Protein AF-A0A3C0NYE8-F1 (afdb_monomer_lite)

Foldseek 3Di:
DLVVPPQQALVSLLVVVVVVCVVDLPAAEDEEEQNCVNSVPDPDLVRVVVSVVSVVVVCVVRVHDYHYHHPDALVSHDPVVNVVPPDDD

pLDDT: mean 80.45, std 8.99, range [56.88, 91.69]

Ra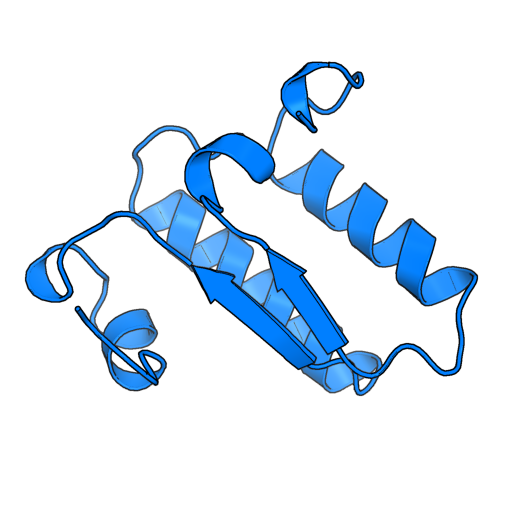dius of gyration: 12.83 Å; chains: 1; bounding box: 32×31×28 Å

Structure (mmCIF, N/CA/C/O backbone):
data_AF-A0A3C0NYE8-F1
#
_entry.id   AF-A0A3C0NYE8-F1
#
loop_
_atom_site.group_PDB
_atom_site.id
_atom_site.type_symbol
_atom_site.label_atom_id
_atom_site.label_alt_id
_atom_site.label_comp_id
_atom_site.label_asym_id
_atom_site.label_entity_id
_atom_site.label_seq_id
_atom_site.pdbx_PDB_ins_code
_atom_site.Cartn_x
_atom_site.Cartn_y
_atom_site.Cartn_z
_atom_site.occupancy
_atom_site.B_iso_or_equiv
_atom_site.auth_seq_id
_atom_site.auth_comp_id
_atom_site.auth_asym_id
_atom_site.auth_atom_id
_atom_site.pdbx_PDB_model_num
ATOM 1 N N . ASN A 1 1 ? -3.610 0.581 -16.752 1.00 56.88 1 ASN A N 1
ATOM 2 C CA . ASN A 1 1 ? -2.491 0.231 -15.853 1.00 56.88 1 ASN A CA 1
ATOM 3 C C . ASN A 1 1 ? -2.162 1.484 -15.054 1.00 56.88 1 ASN A C 1
ATOM 5 O O . ASN A 1 1 ? -2.235 2.549 -15.656 1.00 56.88 1 ASN A O 1
ATOM 9 N N . LEU A 1 2 ? -1.888 1.418 -13.746 1.00 61.81 2 LEU A N 1
ATOM 10 C CA . LEU A 1 2 ? -1.669 2.640 -12.941 1.00 61.81 2 LEU A CA 1
ATOM 11 C C . LEU A 1 2 ? -0.448 3.452 -13.418 1.00 61.81 2 LEU A C 1
ATOM 13 O O . LEU A 1 2 ? -0.439 4.669 -13.307 1.00 61.81 2 LEU A O 1
ATOM 17 N N . THR A 1 3 ? 0.473 2.802 -14.131 1.00 62.84 3 THR A N 1
ATOM 18 C CA . THR A 1 3 ? 1.576 3.422 -14.886 1.00 62.84 3 THR A CA 1
ATOM 19 C C . THR A 1 3 ? 1.149 4.330 -16.049 1.00 62.84 3 THR A C 1
ATOM 21 O O . THR A 1 3 ? 1.965 5.077 -16.578 1.00 62.84 3 THR A O 1
ATOM 24 N N . SER A 1 4 ? -0.113 4.270 -16.488 1.00 73.62 4 SER A N 1
ATOM 25 C CA . SER A 1 4 ? -0.685 5.209 -17.468 1.00 73.62 4 SER A CA 1
ATOM 26 C C . SER A 1 4 ? -1.111 6.535 -16.829 1.00 73.62 4 SER A C 1
ATOM 28 O O . SER A 1 4 ? -1.419 7.488 -17.543 1.00 73.62 4 SER A O 1
ATOM 30 N N . TYR A 1 5 ? -1.145 6.587 -15.499 1.00 78.38 5 TYR A N 1
ATOM 31 C CA . TYR A 1 5 ? -1.395 7.781 -14.706 1.00 78.38 5 TYR A CA 1
ATOM 32 C C . TYR A 1 5 ? -0.052 8.335 -14.213 1.00 78.38 5 TYR A C 1
ATOM 34 O O . TYR A 1 5 ? 0.940 7.605 -14.202 1.00 78.38 5 TYR A O 1
ATOM 42 N N . PRO A 1 6 ? 0.026 9.618 -13.820 1.00 80.62 6 PRO A N 1
ATOM 43 C CA . PRO A 1 6 ? 1.273 10.241 -13.381 1.00 80.62 6 PRO A CA 1
ATOM 44 C C . PRO A 1 6 ? 1.667 9.808 -11.955 1.00 80.62 6 PRO A C 1
ATOM 46 O O . PRO A 1 6 ? 1.967 10.665 -11.135 1.00 80.62 6 PRO A O 1
ATOM 49 N N . ILE A 1 7 ? 1.641 8.501 -11.674 1.00 82.06 7 ILE A N 1
ATOM 50 C CA . ILE A 1 7 ? 2.111 7.875 -10.435 1.00 82.06 7 ILE A CA 1
ATOM 51 C C . ILE A 1 7 ? 3.486 7.278 -10.726 1.00 82.06 7 ILE A C 1
ATOM 53 O O . ILE A 1 7 ? 3.623 6.369 -11.548 1.00 82.06 7 ILE A O 1
ATOM 57 N N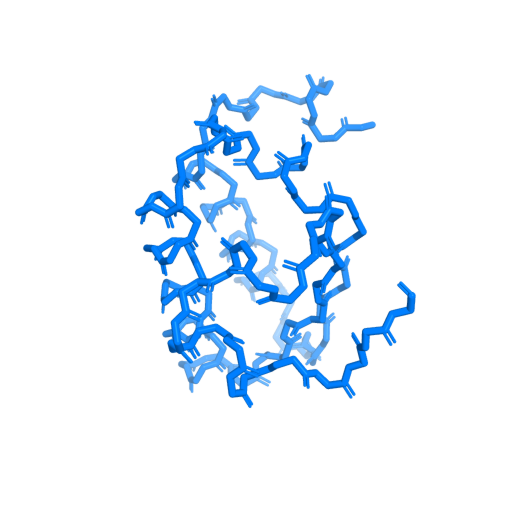 . LYS A 1 8 ? 4.513 7.837 -10.095 1.00 79.38 8 LYS A N 1
ATOM 58 C CA . LYS A 1 8 ? 5.924 7.605 -10.425 1.00 79.38 8 LYS A CA 1
ATOM 59 C C . LYS A 1 8 ? 6.664 6.770 -9.393 1.00 79.38 8 LYS A C 1
ATOM 61 O O . LYS A 1 8 ? 7.741 6.273 -9.697 1.00 79.38 8 LYS A O 1
ATOM 66 N N . ASN A 1 9 ? 6.132 6.682 -8.181 1.00 81.69 9 ASN A N 1
ATOM 67 C CA . ASN A 1 9 ? 6.760 6.005 -7.057 1.00 81.69 9 ASN A CA 1
ATOM 68 C C . ASN A 1 9 ? 5.698 5.480 -6.088 1.00 81.69 9 ASN A C 1
ATOM 70 O O . ASN A 1 9 ? 4.512 5.819 -6.174 1.00 81.69 9 ASN A O 1
ATOM 74 N N . SER A 1 10 ? 6.165 4.668 -5.152 1.00 83.00 10 SER A N 1
ATOM 75 C CA . SER A 1 10 ? 5.377 4.067 -4.086 1.00 83.00 10 SER A CA 1
ATOM 76 C C . SER A 1 10 ? 4.649 5.100 -3.218 1.00 83.00 10 SER A C 1
ATOM 78 O O . SER A 1 10 ? 3.458 4.938 -2.958 1.00 83.00 10 SER A O 1
ATOM 80 N N . SER A 1 11 ? 5.288 6.214 -2.849 1.00 85.38 11 SER A N 1
ATOM 81 C CA . SER A 1 11 ? 4.649 7.274 -2.050 1.00 85.38 11 SER A CA 1
ATOM 82 C C . SER A 1 11 ? 3.464 7.938 -2.765 1.00 85.38 11 SER A C 1
ATOM 84 O O . SER A 1 11 ? 2.436 8.215 -2.148 1.00 85.38 11 SER A O 1
ATOM 86 N N . GLU A 1 12 ? 3.566 8.176 -4.075 1.00 88.00 12 GLU A N 1
ATOM 87 C CA . GLU A 1 12 ? 2.459 8.699 -4.886 1.00 88.00 12 GLU A CA 1
ATOM 88 C C . GLU A 1 12 ? 1.307 7.690 -4.985 1.00 88.00 12 GLU A C 1
ATOM 90 O O . GLU A 1 12 ? 0.139 8.086 -4.950 1.00 88.00 12 GLU A O 1
ATOM 95 N N . PHE A 1 13 ? 1.614 6.390 -5.051 1.00 86.88 13 PHE A N 1
ATOM 96 C CA . PHE A 1 13 ? 0.600 5.337 -4.991 1.00 86.88 13 PHE A CA 1
ATOM 97 C C . PHE A 1 13 ? -0.123 5.325 -3.636 1.00 86.88 13 PHE A C 1
ATOM 99 O O . PHE A 1 13 ? -1.353 5.287 -3.602 1.00 86.88 13 PHE A O 1
ATOM 106 N N . ILE A 1 14 ? 0.612 5.430 -2.525 1.00 88.62 14 ILE A N 1
ATOM 107 C CA . ILE A 1 14 ? 0.021 5.547 -1.184 1.00 88.62 14 ILE A CA 1
ATOM 108 C C . ILE A 1 14 ? -0.873 6.786 -1.091 1.00 88.62 14 ILE A C 1
ATOM 110 O O . ILE A 1 14 ? -2.018 6.693 -0.649 1.00 88.62 14 ILE A O 1
ATOM 114 N N . GLY A 1 15 ? -0.401 7.936 -1.578 1.00 89.44 15 GLY A N 1
ATOM 115 C CA . GLY A 1 15 ? -1.198 9.162 -1.636 1.00 89.44 15 GLY A CA 1
ATOM 116 C C . GLY A 1 15 ? -2.485 8.994 -2.449 1.00 89.44 15 GLY A C 1
ATOM 117 O O . GLY A 1 15 ? -3.545 9.464 -2.032 1.00 89.44 15 GLY A O 1
ATOM 118 N N . PHE A 1 16 ? -2.422 8.276 -3.572 1.00 88.75 16 PHE A N 1
ATOM 119 C CA . PHE A 1 16 ? -3.591 7.942 -4.384 1.00 88.75 16 PHE A CA 1
ATOM 120 C C . PHE A 1 16 ? -4.599 7.068 -3.620 1.00 88.75 16 PHE A C 1
ATOM 122 O O . PHE A 1 16 ? -5.790 7.385 -3.608 1.00 88.75 16 PHE A O 1
ATOM 129 N N . VAL A 1 17 ? -4.131 6.024 -2.930 1.00 88.44 17 VAL A N 1
ATOM 130 C CA . VAL A 1 17 ? -4.970 5.158 -2.083 1.00 88.44 17 VAL A CA 1
ATOM 131 C C . VAL A 1 17 ? -5.628 5.953 -0.952 1.00 88.44 17 VAL A C 1
ATOM 133 O O . VAL A 1 17 ? -6.841 5.858 -0.766 1.00 88.44 17 VAL A O 1
ATOM 136 N N . CYS A 1 18 ? -4.866 6.791 -0.245 1.00 90.19 18 CYS A N 1
ATOM 137 C CA . CYS A 1 18 ? -5.398 7.689 0.783 1.00 90.19 18 CYS A CA 1
ATOM 138 C C . CYS A 1 18 ? -6.462 8.638 0.216 1.00 90.19 18 CYS A C 1
ATOM 140 O O . CYS A 1 18 ? -7.477 8.886 0.864 1.00 90.19 18 CYS A O 1
ATOM 142 N N . GLY A 1 19 ? -6.262 9.140 -1.006 1.00 90.56 19 GLY A N 1
ATOM 143 C CA . GLY A 1 19 ? -7.249 9.951 -1.714 1.00 90.56 19 GLY A CA 1
ATOM 144 C C . GLY A 1 19 ? -8.572 9.212 -1.925 1.00 90.56 19 GLY A C 1
ATOM 145 O O . GLY A 1 19 ? -9.625 9.778 -1.634 1.00 90.56 19 GLY A O 1
ATOM 146 N N . ILE A 1 20 ? -8.525 7.945 -2.353 1.00 89.38 20 ILE A N 1
ATOM 147 C CA . ILE A 1 20 ? -9.720 7.099 -2.512 1.00 89.38 20 ILE A CA 1
ATOM 148 C C . ILE A 1 20 ? -10.429 6.912 -1.165 1.00 89.38 20 ILE A C 1
ATOM 150 O O . ILE A 1 20 ? -11.612 7.228 -1.056 1.00 89.38 20 ILE A O 1
ATOM 154 N N . ILE A 1 21 ? -9.699 6.481 -0.130 1.00 89.38 21 ILE A N 1
ATOM 155 C CA . ILE A 1 21 ? -10.250 6.249 1.220 1.00 89.38 21 ILE A CA 1
ATOM 156 C C . ILE A 1 21 ? -10.866 7.531 1.800 1.00 89.38 21 ILE A C 1
ATOM 158 O O . ILE A 1 21 ? -11.888 7.490 2.474 1.00 89.38 21 ILE A O 1
ATOM 162 N N . SER A 1 22 ? -10.277 8.697 1.519 1.00 90.25 22 SER A N 1
ATOM 163 C CA . SER A 1 22 ? -10.791 9.978 2.022 1.00 90.25 22 SER A CA 1
ATOM 164 C C . SER A 1 22 ? -12.149 10.376 1.440 1.00 90.25 22 SER A C 1
ATOM 166 O O . SER A 1 22 ? -12.847 11.190 2.041 1.00 90.25 22 SER A O 1
ATOM 168 N N . GLN A 1 23 ? -12.493 9.862 0.256 1.00 89.44 23 GLN A N 1
ATOM 169 C CA . GLN A 1 23 ? -13.766 10.139 -0.410 1.00 89.44 23 GLN A CA 1
ATOM 170 C C . GLN A 1 23 ? -14.803 9.056 -0.127 1.00 89.44 23 GLN A C 1
ATOM 172 O O . GLN A 1 23 ? -15.998 9.349 -0.133 1.00 89.44 23 GLN A O 1
ATOM 177 N N . ASP A 1 24 ? -14.350 7.828 0.116 1.00 84.69 24 ASP A N 1
ATOM 178 C CA . ASP A 1 24 ? -15.206 6.672 0.318 1.00 84.69 24 ASP A CA 1
ATOM 179 C C . ASP A 1 24 ? -15.099 6.139 1.754 1.00 84.69 24 ASP A C 1
ATOM 181 O O . ASP A 1 24 ? -14.213 5.360 2.108 1.00 84.69 24 ASP A O 1
ATOM 185 N N . HIS A 1 25 ? -16.030 6.595 2.593 1.00 78.06 25 HIS A N 1
ATOM 186 C CA . HIS A 1 25 ? -16.079 6.262 4.015 1.00 78.06 25 HIS A CA 1
ATOM 187 C C . HIS A 1 25 ? -16.555 4.834 4.311 1.00 78.06 25 HIS A C 1
ATOM 189 O O . HIS A 1 25 ? -16.452 4.415 5.466 1.00 78.06 25 HIS A O 1
ATOM 195 N N . ASP A 1 26 ? -17.090 4.101 3.328 1.00 84.31 26 ASP A N 1
ATOM 196 C CA . ASP A 1 26 ? -17.506 2.703 3.502 1.00 84.31 26 ASP A CA 1
ATOM 197 C C . ASP A 1 26 ? -16.579 1.698 2.800 1.00 84.31 26 ASP A C 1
ATOM 199 O O . ASP A 1 26 ? -16.861 0.496 2.774 1.00 84.31 26 ASP A O 1
ATOM 203 N N . LEU A 1 27 ? -15.415 2.160 2.328 1.00 87.81 27 LEU A N 1
ATOM 204 C CA . LEU A 1 27 ? -14.424 1.327 1.664 1.00 87.81 27 LEU A CA 1
ATOM 205 C C . LEU A 1 27 ? -13.806 0.284 2.612 1.00 87.81 27 LEU A C 1
ATOM 207 O O . LEU A 1 27 ? -12.897 0.561 3.400 1.00 87.81 27 LEU A O 1
ATOM 211 N N . GLN A 1 28 ? -14.262 -0.961 2.478 1.00 87.94 28 GLN A N 1
ATOM 212 C CA . GLN A 1 28 ? -13.810 -2.084 3.309 1.00 87.94 28 GLN A CA 1
ATOM 213 C C . GLN A 1 28 ? -12.643 -2.873 2.721 1.00 87.94 28 GLN A C 1
ATOM 215 O O . GLN A 1 28 ? -11.867 -3.448 3.482 1.00 87.94 28 GLN A O 1
ATOM 220 N N . TYR A 1 29 ? -12.529 -2.948 1.392 1.00 89.31 29 TYR A N 1
ATOM 221 C CA . TYR A 1 29 ? -11.530 -3.780 0.720 1.00 89.31 29 TYR A CA 1
ATOM 222 C C . TYR A 1 29 ? -10.923 -3.080 -0.491 1.00 89.31 29 TYR A C 1
ATOM 224 O O . TYR A 1 29 ? -11.635 -2.545 -1.339 1.00 89.31 29 TYR A O 1
ATOM 232 N N . VAL A 1 30 ? -9.601 -3.170 -0.608 1.00 88.44 30 VAL A N 1
ATOM 233 C CA . VAL A 1 30 ? -8.832 -2.749 -1.779 1.00 88.44 30 VAL A CA 1
ATOM 234 C C . VAL A 1 30 ? -8.077 -3.958 -2.317 1.00 88.44 30 VAL A C 1
ATOM 236 O O . VAL A 1 30 ? -7.259 -4.551 -1.616 1.00 88.44 30 VAL A O 1
ATOM 239 N N . TYR A 1 31 ? -8.344 -4.316 -3.572 1.00 88.06 31 TYR A N 1
ATOM 240 C CA . TYR A 1 31 ? -7.681 -5.422 -4.259 1.00 88.06 31 TYR A CA 1
ATOM 241 C C . TYR A 1 31 ? -6.649 -4.880 -5.245 1.00 88.06 31 TYR A C 1
ATOM 243 O O . TYR A 1 31 ? -6.995 -4.122 -6.154 1.00 88.06 31 TYR A O 1
ATOM 251 N N . ALA A 1 32 ? -5.392 -5.286 -5.085 1.00 84.50 32 ALA A N 1
ATOM 252 C CA . ALA A 1 32 ? -4.302 -4.898 -5.971 1.00 84.50 32 ALA A CA 1
ATOM 253 C C . ALA A 1 32 ? -3.632 -6.141 -6.565 1.00 84.50 32 ALA A C 1
ATOM 255 O O . ALA A 1 32 ? -2.889 -6.853 -5.889 1.00 84.50 32 ALA A O 1
ATOM 256 N N . ASP A 1 33 ? -3.892 -6.396 -7.848 1.00 83.25 33 ASP A N 1
ATOM 257 C CA . ASP A 1 33 ? -3.208 -7.452 -8.591 1.00 83.25 33 ASP A CA 1
ATOM 258 C C . ASP A 1 33 ? -1.866 -6.961 -9.148 1.00 83.25 33 ASP A C 1
ATOM 260 O O . ASP A 1 33 ? -1.729 -5.800 -9.530 1.00 83.25 33 ASP A O 1
ATOM 264 N N . ASN A 1 34 ? -0.877 -7.849 -9.231 1.00 75.69 34 ASN A N 1
ATOM 265 C CA . ASN A 1 34 ? 0.451 -7.545 -9.762 1.00 75.69 34 ASN A CA 1
ATOM 266 C C . ASN A 1 34 ? 1.078 -6.296 -9.116 1.00 75.69 34 ASN A C 1
ATOM 268 O O . ASN A 1 34 ? 1.555 -5.379 -9.795 1.00 75.69 34 ASN A O 1
ATOM 272 N N . PHE A 1 35 ? 1.043 -6.260 -7.784 1.00 79.62 35 PHE A N 1
ATOM 273 C CA . PHE A 1 35 ? 1.274 -5.073 -6.965 1.00 79.62 35 PHE A CA 1
ATOM 274 C C . PHE A 1 35 ? 2.562 -4.328 -7.285 1.00 79.62 35 PHE A C 1
ATOM 276 O O . PHE A 1 35 ? 2.547 -3.107 -7.380 1.00 79.62 35 PHE A O 1
ATOM 283 N N . ARG A 1 36 ? 3.653 -5.050 -7.556 1.00 72.62 36 ARG A N 1
ATOM 284 C CA . ARG A 1 36 ? 4.932 -4.450 -7.967 1.00 72.62 36 ARG A CA 1
ATOM 285 C C . ARG A 1 36 ? 4.787 -3.497 -9.154 1.00 72.62 36 ARG A C 1
ATOM 287 O O . ARG A 1 36 ? 5.339 -2.403 -9.133 1.00 72.62 36 ARG A O 1
ATOM 294 N N . LYS A 1 37 ? 4.001 -3.873 -10.170 1.00 72.06 37 LYS A N 1
ATOM 295 C CA . LYS A 1 37 ? 3.770 -3.024 -11.352 1.00 72.06 37 LYS A CA 1
ATOM 296 C C . LYS A 1 37 ? 2.868 -1.832 -11.053 1.00 72.06 37 LYS A C 1
ATOM 298 O O . LYS A 1 37 ? 2.952 -0.824 -11.747 1.00 72.06 37 LYS A O 1
ATOM 303 N N . ILE A 1 38 ? 1.983 -1.970 -10.071 1.00 68.56 38 ILE A N 1
ATOM 304 C CA . ILE A 1 38 ? 1.006 -0.950 -9.701 1.00 68.56 38 ILE A CA 1
ATOM 305 C C . ILE A 1 38 ? 1.623 0.107 -8.782 1.00 68.56 38 ILE A C 1
ATOM 307 O O . ILE A 1 38 ? 1.442 1.297 -9.022 1.00 68.56 38 ILE A O 1
ATOM 311 N N . ALA A 1 39 ? 2.360 -0.328 -7.765 1.00 67.00 39 ALA A N 1
ATOM 312 C CA . ALA A 1 39 ? 2.973 0.531 -6.762 1.00 67.00 39 ALA A CA 1
ATOM 313 C C . ALA A 1 39 ? 4.318 1.129 -7.218 1.00 67.00 39 ALA A C 1
ATOM 315 O O . ALA A 1 39 ? 4.979 1.797 -6.433 1.00 67.00 39 ALA A O 1
ATOM 316 N N . ALA A 1 40 ? 4.722 0.890 -8.475 1.00 67.88 40 ALA A N 1
ATOM 317 C CA . ALA A 1 40 ? 5.988 1.351 -9.049 1.00 67.88 40 ALA A CA 1
ATOM 318 C C . ALA A 1 40 ? 7.222 0.987 -8.193 1.00 67.88 40 ALA A C 1
ATOM 320 O O . ALA A 1 40 ? 8.206 1.721 -8.192 1.00 67.88 40 ALA A O 1
ATOM 321 N N . ILE A 1 41 ? 7.157 -0.147 -7.484 1.00 67.19 41 ILE A N 1
ATOM 322 C CA . ILE A 1 41 ? 8.222 -0.631 -6.594 1.00 67.19 41 ILE A CA 1
ATOM 323 C C . ILE A 1 41 ? 9.341 -1.218 -7.450 1.00 67.19 41 ILE A C 1
ATOM 325 O O . ILE A 1 41 ? 9.098 -2.103 -8.284 1.00 67.19 41 ILE A O 1
ATOM 329 N N . VAL A 1 42 ? 10.564 -0.741 -7.241 1.00 58.44 42 VAL A N 1
ATOM 330 C CA . VAL A 1 42 ? 11.718 -1.078 -8.080 1.00 58.44 42 VAL A CA 1
ATOM 331 C C . VAL A 1 42 ? 12.502 -2.219 -7.442 1.00 58.44 42 VAL A C 1
ATOM 333 O O . VAL A 1 42 ? 13.489 -1.959 -6.782 1.00 58.44 42 VAL A O 1
ATOM 336 N N . GLU A 1 43 ? 12.056 -3.468 -7.638 1.00 63.12 43 GLU A N 1
ATOM 337 C CA . GLU A 1 43 ? 12.722 -4.757 -7.302 1.00 63.12 43 GLU A CA 1
ATOM 338 C C . GLU A 1 43 ? 13.336 -4.948 -5.892 1.00 63.12 43 GLU A C 1
ATOM 340 O O . GLU A 1 43 ? 13.690 -6.074 -5.547 1.00 63.12 43 GLU A O 1
ATOM 345 N N . ASP A 1 44 ? 13.380 -3.922 -5.050 1.00 68.56 44 ASP A N 1
ATOM 346 C CA . ASP A 1 44 ? 13.994 -3.916 -3.733 1.00 68.56 44 ASP A CA 1
ATOM 347 C C . ASP A 1 44 ? 13.014 -4.474 -2.695 1.00 68.56 44 ASP A C 1
ATOM 349 O O . ASP A 1 44 ? 11.853 -4.057 -2.600 1.00 68.56 44 ASP A O 1
ATOM 353 N N . ALA A 1 45 ? 13.482 -5.459 -1.933 1.00 70.75 45 ALA A N 1
ATOM 354 C CA . ALA A 1 45 ? 12.713 -6.061 -0.855 1.00 70.75 45 ALA A CA 1
ATOM 355 C C . ALA A 1 45 ? 12.472 -5.062 0.288 1.00 70.75 45 ALA A C 1
ATOM 357 O O . ALA A 1 45 ? 11.406 -5.100 0.900 1.00 70.75 45 ALA A O 1
ATOM 358 N N . GLU A 1 46 ? 13.408 -4.137 0.534 1.00 77.19 46 GLU A N 1
ATOM 359 C CA . GLU A 1 46 ? 13.267 -3.124 1.586 1.00 77.19 46 GLU A CA 1
ATOM 360 C C . GLU A 1 46 ? 12.168 -2.107 1.247 1.00 77.19 46 GLU A C 1
ATOM 362 O O . GLU A 1 46 ? 11.368 -1.739 2.111 1.00 77.19 46 GLU A O 1
ATOM 367 N N . GLU A 1 47 ? 12.073 -1.688 -0.021 1.00 77.94 47 GLU A N 1
ATOM 368 C CA . GLU A 1 47 ? 11.007 -0.783 -0.465 1.00 77.94 47 GLU A CA 1
ATOM 369 C C . GLU A 1 47 ? 9.637 -1.465 -0.352 1.00 77.94 47 GLU A C 1
ATOM 371 O O . GLU A 1 47 ? 8.682 -0.868 0.147 1.00 77.94 47 GLU A O 1
ATOM 376 N N . LEU A 1 48 ? 9.540 -2.736 -0.754 1.00 80.94 48 LEU A N 1
ATOM 377 C CA . LEU A 1 48 ? 8.307 -3.508 -0.621 1.00 80.94 48 LEU A CA 1
ATOM 378 C C . LEU A 1 48 ? 7.852 -3.609 0.841 1.00 80.94 48 LEU A C 1
ATOM 380 O O . LEU A 1 48 ? 6.681 -3.352 1.124 1.00 80.94 48 LEU A O 1
ATOM 384 N N . ASP A 1 49 ? 8.762 -3.940 1.758 1.00 83.62 49 ASP A N 1
ATOM 385 C CA . ASP A 1 49 ? 8.473 -4.015 3.193 1.00 83.62 49 ASP A CA 1
ATOM 386 C C . ASP A 1 49 ? 7.944 -2.677 3.729 1.00 83.62 49 ASP A C 1
ATOM 388 O O . ASP A 1 49 ? 6.928 -2.646 4.430 1.00 83.62 49 ASP A O 1
ATOM 392 N N . SER A 1 50 ? 8.587 -1.565 3.353 1.00 85.25 50 SER A N 1
ATOM 393 C CA . SER A 1 50 ? 8.168 -0.219 3.764 1.00 85.25 50 SER A CA 1
ATOM 394 C C . SER A 1 50 ? 6.760 0.118 3.272 1.00 85.25 50 SER A C 1
ATOM 396 O O . SER A 1 50 ? 5.930 0.607 4.040 1.00 85.25 50 SER A O 1
ATOM 398 N N . VAL A 1 51 ? 6.459 -0.173 2.004 1.00 86.62 51 VAL A N 1
ATOM 399 C CA . VAL A 1 51 ? 5.146 0.119 1.410 1.00 86.62 51 VAL A CA 1
ATOM 400 C C . VAL A 1 51 ? 4.047 -0.717 2.054 1.00 86.62 51 VAL A C 1
ATOM 402 O O . VAL A 1 51 ? 2.965 -0.199 2.337 1.00 86.62 51 VAL A O 1
ATOM 405 N N . ILE A 1 52 ? 4.303 -2.002 2.308 1.00 86.81 52 ILE A N 1
ATOM 406 C CA . ILE A 1 52 ? 3.329 -2.855 2.993 1.00 86.81 52 ILE 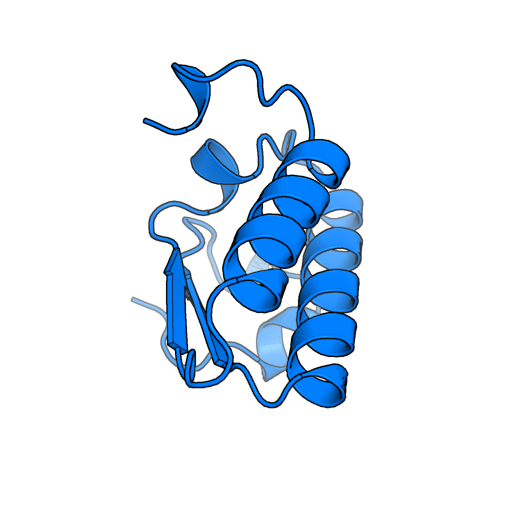A CA 1
ATOM 407 C C . ILE A 1 52 ? 3.098 -2.354 4.422 1.00 86.81 52 ILE A C 1
ATOM 409 O O . ILE A 1 52 ? 1.945 -2.253 4.832 1.00 86.81 52 ILE A O 1
ATOM 413 N N . ALA A 1 53 ? 4.146 -1.969 5.154 1.00 89.00 53 ALA A N 1
ATOM 414 C CA . ALA A 1 53 ? 4.003 -1.410 6.500 1.00 89.00 53 ALA A CA 1
ATOM 415 C C . ALA A 1 53 ? 3.162 -0.117 6.517 1.00 89.00 53 ALA A C 1
ATOM 417 O O . ALA A 1 53 ? 2.325 0.072 7.405 1.00 89.00 53 ALA A O 1
ATOM 418 N N . GLU A 1 54 ? 3.325 0.758 5.521 1.00 89.94 54 GLU A N 1
ATOM 419 C CA . GLU A 1 54 ? 2.473 1.943 5.366 1.00 89.94 54 GLU A CA 1
ATOM 420 C C . GLU A 1 54 ? 1.012 1.572 5.077 1.00 89.94 54 GLU A C 1
ATOM 422 O O . GLU A 1 54 ? 0.104 2.109 5.718 1.00 89.94 54 GLU A O 1
ATOM 427 N N . LEU A 1 55 ? 0.770 0.618 4.172 1.00 89.06 55 LEU A N 1
ATOM 428 C CA . LEU A 1 55 ? -0.580 0.120 3.888 1.00 89.06 55 LEU A CA 1
ATOM 429 C C . LEU A 1 55 ? -1.232 -0.519 5.117 1.00 89.06 55 LEU A C 1
ATOM 431 O O . LEU A 1 55 ? -2.429 -0.339 5.321 1.00 89.06 55 LEU A O 1
ATOM 435 N N . GLU A 1 56 ? -0.472 -1.207 5.969 1.00 90.25 56 GLU A N 1
ATOM 436 C CA . GLU A 1 56 ? -0.977 -1.728 7.244 1.00 90.25 56 GLU A CA 1
ATOM 437 C C . GLU A 1 56 ? -1.355 -0.613 8.218 1.00 90.25 56 GLU A C 1
ATOM 439 O O . GLU A 1 56 ? -2.394 -0.682 8.876 1.00 90.25 56 GLU A O 1
ATOM 444 N N . SER A 1 57 ? -0.543 0.440 8.306 1.00 91.69 57 SER A N 1
ATOM 445 C CA . SER A 1 57 ? -0.864 1.610 9.129 1.00 91.69 57 SER A CA 1
ATOM 446 C C . SER A 1 57 ? -2.173 2.265 8.674 1.00 91.69 57 SER A C 1
ATOM 448 O O . SER A 1 57 ? -3.061 2.537 9.489 1.00 91.69 57 SER A O 1
ATOM 450 N N . ILE A 1 58 ? -2.342 2.436 7.360 1.00 90.38 58 ILE A N 1
ATOM 451 C CA . ILE A 1 58 ? -3.574 2.948 6.742 1.00 90.38 58 ILE A CA 1
ATOM 452 C C . ILE A 1 58 ? -4.742 1.995 7.020 1.00 90.38 58 ILE A C 1
ATOM 454 O O . ILE A 1 58 ? -5.803 2.435 7.460 1.00 90.38 58 ILE A O 1
ATOM 458 N N . SER A 1 59 ? -4.533 0.692 6.835 1.00 90.50 59 SER A N 1
ATOM 459 C CA . SER A 1 59 ? -5.533 -0.350 7.078 1.00 90.50 59 SER A CA 1
ATOM 460 C C . SER A 1 59 ? -6.098 -0.276 8.494 1.00 90.50 59 SER A C 1
ATOM 462 O O . SER A 1 59 ? -7.312 -0.188 8.680 1.00 90.50 59 SER A O 1
ATOM 464 N N . ASN A 1 60 ? -5.214 -0.212 9.490 1.00 90.50 60 ASN A N 1
ATOM 465 C CA . ASN A 1 60 ? -5.590 -0.128 10.898 1.00 90.50 60 ASN A CA 1
ATOM 466 C C . ASN A 1 60 ? -6.255 1.207 11.251 1.00 90.50 60 ASN A C 1
ATOM 468 O O . ASN A 1 60 ? -7.158 1.243 12.085 1.00 90.50 60 ASN A O 1
ATOM 472 N N . THR A 1 61 ? -5.816 2.303 10.629 1.00 90.81 61 THR A N 1
ATOM 473 C CA . THR A 1 61 ? -6.338 3.647 10.915 1.00 90.81 61 THR A CA 1
ATOM 474 C C . THR A 1 61 ? -7.750 3.838 10.367 1.00 90.81 61 THR A C 1
ATOM 476 O O . THR A 1 61 ? -8.592 4.435 11.036 1.00 90.81 61 THR A O 1
ATOM 479 N N . PHE A 1 62 ? -8.013 3.333 9.160 1.00 88.81 62 PHE A N 1
ATOM 480 C CA . PHE A 1 62 ? -9.264 3.586 8.440 1.00 88.81 62 PHE A CA 1
ATOM 481 C C . PHE A 1 62 ? -10.210 2.379 8.392 1.00 88.81 62 PHE A C 1
ATOM 483 O O . PHE A 1 62 ? -11.336 2.511 7.925 1.00 88.81 62 PHE A O 1
ATOM 490 N N . GLY A 1 63 ? -9.797 1.214 8.903 1.00 87.88 63 GLY A N 1
ATOM 491 C CA . GLY A 1 63 ? -10.617 -0.002 8.895 1.00 87.88 63 GLY A CA 1
ATOM 492 C C . GLY A 1 63 ? -10.766 -0.640 7.510 1.00 87.88 63 GLY A C 1
ATOM 493 O O . GLY A 1 63 ? -11.693 -1.417 7.288 1.00 87.88 63 GLY A O 1
ATOM 494 N N . THR A 1 64 ? -9.870 -0.315 6.576 1.00 88.88 64 THR A N 1
ATOM 495 C CA . THR A 1 64 ? -9.858 -0.844 5.206 1.00 88.88 64 THR A CA 1
ATOM 496 C C . THR A 1 64 ? -8.899 -2.025 5.108 1.00 88.88 64 THR A C 1
ATOM 498 O O . THR A 1 64 ? -7.777 -1.951 5.591 1.00 88.88 64 THR A O 1
ATOM 501 N N . ASN A 1 65 ? -9.283 -3.110 4.445 1.00 90.62 65 ASN A N 1
ATOM 502 C CA . ASN A 1 65 ? -8.431 -4.278 4.231 1.00 90.62 65 ASN A CA 1
ATOM 503 C C . ASN A 1 65 ? -7.768 -4.227 2.851 1.00 90.62 65 ASN A C 1
ATOM 505 O O . ASN A 1 65 ? -8.443 -4.026 1.841 1.00 90.62 65 ASN A O 1
ATOM 509 N N . PHE A 1 66 ? -6.464 -4.484 2.783 1.00 89.06 66 PHE A N 1
ATOM 510 C CA . PHE A 1 66 ? -5.742 -4.599 1.515 1.00 89.06 66 PHE A CA 1
ATOM 511 C C . PHE A 1 66 ? -5.491 -6.065 1.175 1.00 89.06 66 PHE A C 1
ATOM 513 O O . PHE A 1 66 ? -4.939 -6.815 1.978 1.00 89.06 66 PHE A O 1
ATOM 520 N N . VAL A 1 67 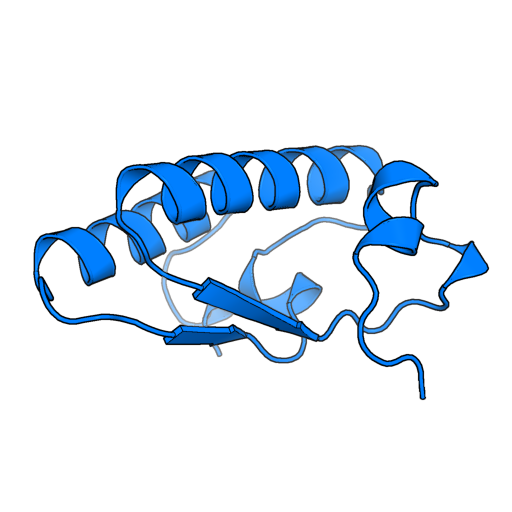? -5.873 -6.472 -0.033 1.00 88.88 67 VAL A N 1
ATOM 521 C CA . VAL A 1 67 ? -5.599 -7.805 -0.577 1.00 88.88 67 VAL A CA 1
ATOM 522 C C . VAL A 1 67 ? -4.715 -7.637 -1.799 1.00 88.88 67 VAL A C 1
ATOM 524 O O . VAL A 1 67 ? -5.117 -7.052 -2.805 1.00 88.88 67 VAL A O 1
ATOM 527 N N . ILE A 1 68 ? -3.486 -8.128 -1.692 1.00 87.19 68 ILE A N 1
ATOM 528 C CA . ILE A 1 68 ? -2.409 -7.791 -2.614 1.00 87.19 68 ILE A CA 1
ATOM 529 C C . ILE A 1 68 ? -1.813 -9.072 -3.195 1.00 87.19 68 ILE A C 1
ATOM 531 O O . ILE A 1 68 ? -1.473 -9.994 -2.458 1.00 87.19 68 ILE A O 1
ATOM 535 N N . SER A 1 69 ? -1.669 -9.112 -4.519 1.00 84.31 69 SER A N 1
ATOM 536 C CA . SER A 1 69 ? -0.958 -10.174 -5.234 1.00 84.31 69 SER A CA 1
ATOM 537 C C . SER A 1 69 ? 0.455 -9.710 -5.580 1.00 84.31 69 SER A C 1
ATOM 539 O O . SER A 1 69 ? 0.641 -8.681 -6.241 1.00 84.31 69 SER A O 1
ATOM 541 N N . ILE A 1 70 ? 1.457 -10.474 -5.146 1.00 80.12 70 ILE A N 1
ATOM 542 C CA . ILE A 1 70 ? 2.871 -10.224 -5.430 1.00 80.12 70 ILE A CA 1
ATOM 543 C C . ILE A 1 70 ? 3.391 -11.398 -6.258 1.00 80.12 70 ILE A C 1
ATOM 545 O O . ILE A 1 70 ? 3.291 -12.545 -5.842 1.00 80.12 70 ILE A O 1
ATOM 549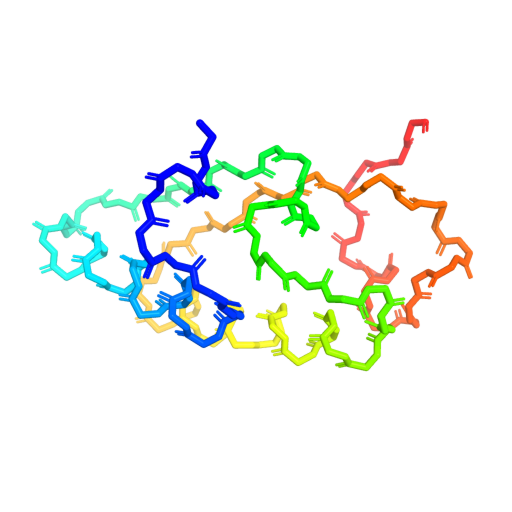 N N . GLY A 1 71 ? 3.955 -11.109 -7.433 1.00 76.00 71 GLY A N 1
ATOM 550 C CA . GLY A 1 71 ? 4.576 -12.112 -8.305 1.00 76.00 71 GLY A CA 1
ATOM 551 C C . GLY A 1 71 ? 5.988 -12.492 -7.857 1.00 76.00 71 GLY A C 1
ATOM 552 O O . GLY A 1 71 ? 6.916 -12.359 -8.649 1.00 76.00 71 GLY A O 1
ATOM 553 N N . LEU A 1 72 ? 6.147 -12.858 -6.587 1.00 73.94 72 LEU A N 1
ATOM 554 C CA . LEU A 1 72 ? 7.388 -13.341 -5.980 1.00 73.94 72 LEU A CA 1
ATOM 555 C C . LEU A 1 72 ? 7.128 -14.675 -5.295 1.00 73.94 72 LEU A C 1
ATOM 557 O O . LEU A 1 72 ? 6.047 -14.880 -4.733 1.00 73.94 72 LEU A O 1
ATOM 561 N N . ASP A 1 73 ? 8.143 -15.532 -5.262 1.00 74.19 73 ASP A N 1
ATOM 562 C CA . ASP A 1 73 ? 8.085 -16.722 -4.430 1.00 74.19 73 ASP A CA 1
ATOM 563 C C . ASP A 1 73 ? 8.127 -16.338 -2.947 1.00 74.19 73 ASP A C 1
ATOM 565 O O . ASP A 1 73 ? 8.789 -15.385 -2.529 1.00 74.19 73 ASP A O 1
ATOM 569 N N . LYS A 1 74 ? 7.465 -17.135 -2.100 1.00 70.88 74 LYS A N 1
ATOM 570 C CA . LYS A 1 74 ? 7.430 -16.900 -0.645 1.00 70.88 74 LYS A CA 1
ATOM 571 C C . LYS A 1 74 ? 8.832 -16.770 -0.029 1.00 70.88 74 LYS A C 1
ATOM 573 O O . LYS A 1 74 ? 8.999 -16.064 0.956 1.00 70.88 74 LYS A O 1
ATOM 578 N N . GLN A 1 75 ? 9.825 -17.447 -0.601 1.00 71.25 75 GLN A N 1
ATOM 579 C CA . GLN A 1 75 ? 11.214 -17.450 -0.126 1.00 71.25 75 GLN A CA 1
ATOM 580 C C . GLN A 1 75 ? 11.949 -16.131 -0.402 1.00 71.25 75 GLN A C 1
ATOM 582 O O . GLN A 1 75 ? 12.939 -15.842 0.263 1.00 71.25 75 GLN A O 1
ATOM 587 N N . GLU A 1 76 ? 11.466 -15.342 -1.362 1.00 71.94 76 GLU A N 1
ATOM 588 C CA . GLU A 1 76 ? 12.032 -14.043 -1.739 1.00 71.94 76 GLU A CA 1
ATOM 589 C C . GLU A 1 76 ? 11.445 -12.894 -0.906 1.00 71.94 76 GLU A C 1
ATOM 591 O O . GLU A 1 76 ? 11.947 -11.773 -0.946 1.00 71.94 76 GLU A O 1
ATOM 596 N N . LEU A 1 77 ? 10.383 -13.165 -0.140 1.00 75.81 77 LEU A N 1
ATOM 597 C CA . LEU A 1 77 ? 9.779 -12.211 0.782 1.00 75.81 77 LEU A CA 1
ATOM 598 C C . LEU A 1 77 ? 10.546 -12.170 2.105 1.00 75.81 77 LEU A C 1
ATOM 600 O O . LEU A 1 77 ? 11.031 -13.195 2.596 1.00 75.81 77 LEU A O 1
ATOM 604 N N . SER A 1 78 ? 10.572 -10.996 2.733 1.00 78.19 78 SER A N 1
ATOM 605 C CA . SER A 1 78 ? 11.075 -10.850 4.097 1.00 78.19 78 SER A CA 1
ATOM 606 C C . SER A 1 78 ? 10.272 -11.726 5.078 1.00 78.19 78 SER A C 1
ATOM 608 O O . SER A 1 78 ? 9.086 -11.998 4.850 1.00 78.19 78 SER A O 1
ATOM 610 N N . PRO A 1 79 ? 10.866 -12.165 6.205 1.00 78.62 79 PRO A N 1
ATOM 611 C CA . PRO A 1 79 ? 10.157 -12.974 7.199 1.00 78.62 79 PRO A CA 1
ATOM 612 C C . PRO A 1 79 ? 8.854 -12.324 7.691 1.00 78.62 79 PRO A C 1
ATOM 614 O O . PRO A 1 79 ? 7.862 -13.017 7.899 1.00 78.62 79 PRO A O 1
ATOM 617 N N . ALA A 1 80 ? 8.841 -10.992 7.810 1.00 76.69 80 ALA A N 1
ATOM 618 C CA . ALA A 1 80 ? 7.675 -10.221 8.233 1.00 76.69 80 ALA A CA 1
ATOM 619 C C . ALA A 1 80 ? 6.513 -10.296 7.228 1.00 76.69 80 ALA A C 1
ATOM 621 O O . ALA A 1 80 ? 5.351 -10.370 7.630 1.00 76.69 80 ALA A O 1
ATOM 622 N N . LEU A 1 81 ? 6.810 -10.312 5.925 1.00 77.31 81 LEU A N 1
ATOM 623 C CA . LEU A 1 81 ? 5.797 -10.478 4.883 1.00 77.31 81 LEU A CA 1
ATOM 624 C C . LEU A 1 81 ? 5.352 -11.933 4.735 1.00 77.31 81 LEU A C 1
ATOM 626 O O . LEU A 1 81 ? 4.180 -12.182 4.457 1.00 77.31 81 LEU A O 1
ATOM 630 N N . GLN A 1 82 ? 6.242 -12.903 4.966 1.00 77.50 82 GLN A N 1
ATOM 631 C CA . GLN A 1 82 ? 5.914 -14.330 4.866 1.00 77.50 82 GLN A CA 1
ATOM 632 C C . GLN A 1 82 ? 4.810 -14.776 5.834 1.00 77.50 82 GLN A C 1
ATOM 634 O O . GLN A 1 82 ? 4.023 -15.657 5.476 1.00 77.50 82 GLN A O 1
ATOM 639 N N . GLU A 1 83 ? 4.738 -14.186 7.032 1.00 78.88 83 GLU A N 1
ATOM 640 C CA . GLU A 1 83 ? 3.663 -14.446 8.006 1.00 78.88 83 GLU A CA 1
ATOM 641 C C . GLU A 1 83 ? 2.301 -13.909 7.544 1.00 78.88 83 GLU A C 1
ATOM 643 O O . GLU A 1 83 ? 1.260 -14.404 7.972 1.00 78.88 83 GLU A O 1
ATOM 648 N N . LYS A 1 84 ? 2.303 -12.927 6.639 1.00 76.50 84 LYS A N 1
ATOM 649 C CA . LYS A 1 84 ? 1.105 -12.257 6.113 1.00 76.50 84 LYS A CA 1
AT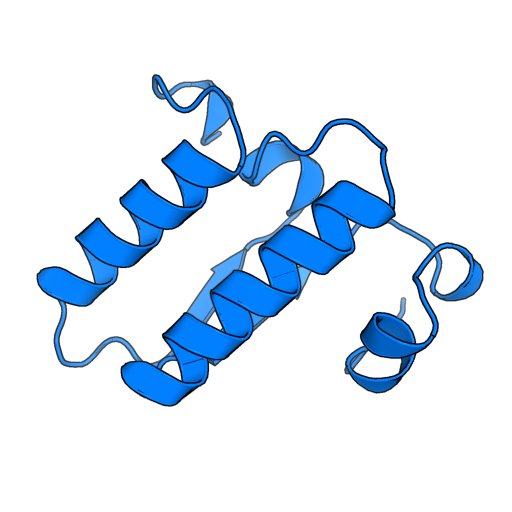OM 650 C C . LYS A 1 84 ? 0.601 -12.882 4.808 1.00 76.50 84 LYS A C 1
ATOM 652 O O . LYS A 1 84 ? -0.448 -12.491 4.300 1.00 76.50 84 LYS A O 1
ATOM 657 N N . VAL A 1 85 ? 1.321 -13.865 4.261 1.00 75.81 85 VAL A N 1
ATOM 658 C CA . VAL A 1 85 ? 0.914 -14.587 3.049 1.00 75.81 85 VAL A CA 1
ATOM 659 C C . VAL A 1 85 ? -0.281 -15.485 3.362 1.00 75.81 85 VAL A C 1
ATOM 661 O O . VAL A 1 85 ? -0.141 -16.525 4.005 1.00 75.81 85 VAL A O 1
ATOM 664 N N . VAL A 1 86 ? -1.454 -15.099 2.860 1.00 71.44 86 VAL A N 1
ATOM 665 C CA . VAL A 1 86 ? -2.696 -15.876 3.010 1.00 71.44 86 VAL A CA 1
ATOM 666 C C . VAL A 1 86 ? -2.743 -17.051 2.026 1.00 71.44 86 VAL A C 1
ATOM 668 O O . VAL A 1 86 ? -3.218 -18.130 2.372 1.00 71.44 86 VAL A O 1
ATOM 671 N N . VAL A 1 87 ? -2.231 -16.861 0.805 1.00 70.75 87 VAL A N 1
ATOM 672 C CA . VAL A 1 87 ? -2.174 -17.880 -0.253 1.00 70.75 87 VAL A CA 1
ATOM 673 C C . VAL A 1 87 ? -0.880 -17.700 -1.050 1.00 70.75 87 VAL A C 1
ATOM 675 O O . VAL A 1 87 ? -0.547 -16.581 -1.427 1.00 70.75 87 VAL A O 1
ATOM 678 N N . ALA A 1 88 ? -0.173 -18.799 -1.317 1.00 64.06 88 ALA A N 1
ATOM 679 C CA . ALA A 1 88 ? 0.927 -18.873 -2.278 1.00 64.06 88 ALA A CA 1
ATOM 680 C C . ALA A 1 88 ? 0.575 -19.955 -3.309 1.00 64.06 88 ALA A C 1
ATOM 682 O O . ALA A 1 88 ? 0.156 -21.046 -2.911 1.00 64.06 88 ALA A O 1
ATOM 683 N N . LEU A 1 89 ? 0.677 -19.625 -4.598 1.00 60.84 89 LEU A N 1
ATOM 684 C CA . LEU A 1 89 ? 0.312 -20.484 -5.731 1.00 60.84 89 LEU A CA 1
ATOM 685 C C . LEU A 1 89 ? 1.532 -20.797 -6.589 1.00 60.84 89 LEU A C 1
ATOM 687 O O . LEU A 1 89 ? 2.366 -19.880 -6.737 1.00 60.84 89 LEU A O 1
#

Sequence (89 aa):
NLTSYPIKNSSEFIGFVCGIISQDHDLQYVYADNFRKIAAIVEDAEELDSVIAELESISNTFGTNFVISIGLDKQELSPALQEKVVVAL

Secondary structure (DSSP, 8-state):
-GGGTT--SHHHHHHHHHHHHHH-TT--EEEESSHHHHTT--S-HHHHHHHHHHHHHHHHHHTPEEEE---S-GGGS-HHHHTT-S---